Protein AF-A0A661FP72-F1 (afdb_monomer_lite)

Foldseek 3Di:
DVVVVVVVVVVVVVVVPVPPQDFPKDKDWAQWDADPVVRDIDGGWIWIDTPHDTPDTPDPDDDPPD

Sequence (66 aa):
MKNQKLLCALALLCVCIGNQTFADTKVIRASRMIDVTTGELISPASVVVEGNRIVAVNPEVLPAAA

Structure (mmCIF, N/CA/C/O backbone):
data_AF-A0A661FP72-F1
#
_entry.id   AF-A0A661FP72-F1
#
loop_
_atom_site.group_PDB
_atom_site.id
_atom_site.type_symbol
_atom_site.label_atom_id
_atom_site.label_alt_id
_atom_site.label_comp_id
_atom_site.label_asym_id
_atom_site.label_entity_id
_atom_site.label_seq_id
_atom_site.pdbx_PDB_ins_code
_atom_site.Cartn_x
_atom_site.Cartn_y
_atom_site.Cartn_z
_atom_site.occupancy
_atom_site.B_iso_or_equiv
_atom_site.auth_seq_id
_atom_site.auth_comp_id
_atom_site.auth_asym_id
_atom_site.auth_atom_id
_atom_site.pdbx_PDB_model_num
ATOM 1 N N . MET A 1 1 ? 3.903 -8.262 -51.677 1.00 60.31 1 MET A N 1
ATOM 2 C CA . MET A 1 1 ? 3.646 -9.131 -50.496 1.00 60.31 1 MET A CA 1
ATOM 3 C C . MET A 1 1 ? 4.806 -9.215 -49.488 1.00 60.31 1 MET A C 1
ATOM 5 O O . MET A 1 1 ? 4.540 -9.508 -48.330 1.00 60.31 1 MET A O 1
ATOM 9 N N . LYS A 1 2 ? 6.073 -8.965 -49.870 1.00 63.84 2 LYS A N 1
ATOM 10 C CA . LYS A 1 2 ? 7.242 -9.059 -48.965 1.00 63.84 2 LYS A CA 1
ATOM 11 C C . LYS A 1 2 ? 7.279 -7.949 -47.890 1.00 63.84 2 LYS A C 1
ATOM 13 O O . LYS A 1 2 ? 7.606 -8.225 -46.744 1.00 63.84 2 LYS A O 1
ATOM 18 N N . ASN A 1 3 ? 6.819 -6.741 -48.234 1.00 68.06 3 ASN A N 1
ATOM 19 C CA . ASN A 1 3 ? 6.865 -5.559 -47.355 1.00 68.06 3 ASN A CA 1
ATOM 20 C C . ASN A 1 3 ? 5.732 -5.533 -46.308 1.00 68.06 3 ASN A C 1
ATOM 22 O O . ASN A 1 3 ? 5.888 -4.930 -45.254 1.00 68.06 3 ASN A O 1
ATOM 26 N N . GLN A 1 4 ? 4.623 -6.244 -46.561 1.00 76.69 4 GLN A N 1
ATOM 27 C CA . GLN A 1 4 ? 3.491 -6.356 -45.629 1.00 76.69 4 GLN A CA 1
ATOM 28 C C . GLN A 1 4 ? 3.878 -7.133 -44.364 1.00 76.69 4 GLN A C 1
ATOM 30 O O . GLN A 1 4 ? 3.550 -6.729 -43.255 1.00 76.69 4 GLN A O 1
ATOM 35 N N . LYS A 1 5 ? 4.620 -8.238 -44.529 1.00 76.19 5 LYS A N 1
ATOM 36 C CA . LYS A 1 5 ? 5.104 -9.055 -43.406 1.00 76.19 5 LYS A CA 1
ATOM 37 C C . LYS A 1 5 ? 6.095 -8.275 -42.532 1.00 76.19 5 LYS A C 1
ATOM 39 O O . LYS A 1 5 ? 6.082 -8.432 -41.318 1.00 76.19 5 LYS A O 1
ATOM 44 N N . LEU A 1 6 ? 6.901 -7.406 -43.151 1.00 76.69 6 LEU A N 1
ATOM 45 C CA . LEU A 1 6 ? 7.862 -6.540 -42.465 1.00 76.69 6 LEU A CA 1
ATOM 46 C C . LEU A 1 6 ? 7.161 -5.431 -41.658 1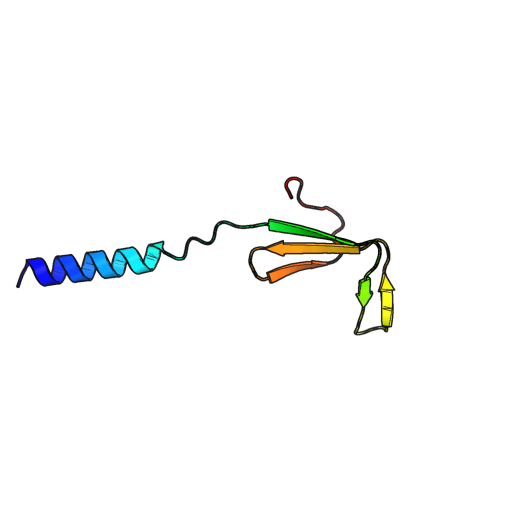.00 76.69 6 LEU A C 1
ATOM 48 O O . LEU A 1 6 ? 7.515 -5.199 -40.507 1.00 76.69 6 LEU A O 1
ATOM 52 N N . LEU A 1 7 ? 6.122 -4.809 -42.229 1.00 79.69 7 LEU A N 1
ATOM 53 C CA . LEU A 1 7 ? 5.282 -3.813 -41.550 1.00 79.69 7 LEU A CA 1
ATOM 54 C C . LEU A 1 7 ? 4.535 -4.402 -40.346 1.00 79.69 7 LEU A C 1
ATOM 56 O O . LEU A 1 7 ? 4.547 -3.806 -39.272 1.00 79.69 7 LEU A O 1
ATOM 60 N N . CYS A 1 8 ? 3.940 -5.591 -40.491 1.00 77.00 8 CYS A N 1
ATOM 61 C CA . CYS A 1 8 ? 3.275 -6.266 -39.374 1.00 77.00 8 CYS A CA 1
ATOM 62 C C . CYS A 1 8 ? 4.260 -6.659 -38.263 1.00 77.00 8 CYS A C 1
ATOM 64 O O . CYS A 1 8 ? 3.931 -6.502 -37.092 1.00 77.00 8 CYS A O 1
ATOM 66 N N . ALA A 1 9 ? 5.467 -7.124 -38.608 1.00 80.94 9 ALA A N 1
ATOM 67 C CA . ALA A 1 9 ? 6.491 -7.468 -37.620 1.00 80.94 9 ALA A CA 1
ATOM 68 C C . ALA A 1 9 ? 6.977 -6.239 -36.830 1.00 80.94 9 ALA A C 1
ATOM 70 O O . ALA A 1 9 ? 7.152 -6.321 -35.616 1.00 80.94 9 ALA A O 1
ATOM 71 N N . LEU A 1 10 ? 7.136 -5.091 -37.497 1.00 80.50 10 LEU A N 1
ATOM 72 C CA . LEU A 1 10 ? 7.536 -3.842 -36.848 1.00 80.50 10 LEU A CA 1
ATOM 73 C C . LEU A 1 10 ? 6.429 -3.286 -35.937 1.00 80.50 10 LEU A C 1
ATOM 75 O O . LEU A 1 10 ? 6.708 -2.854 -34.820 1.00 80.50 10 LEU A O 1
ATOM 79 N N . ALA A 1 11 ? 5.171 -3.349 -36.382 1.00 81.00 11 ALA A N 1
ATOM 80 C CA . ALA A 1 11 ? 4.025 -2.942 -35.573 1.00 81.00 11 ALA A CA 1
ATOM 81 C C . ALA A 1 11 ? 3.870 -3.815 -34.316 1.00 81.00 11 ALA A C 1
ATOM 83 O O . ALA A 1 11 ? 3.620 -3.287 -33.234 1.00 81.00 11 ALA A O 1
ATOM 84 N N . LEU A 1 12 ? 4.083 -5.132 -34.437 1.00 77.00 12 LEU A N 1
ATOM 85 C CA . LEU A 1 12 ? 4.052 -6.049 -33.296 1.00 77.00 12 LEU A CA 1
ATOM 86 C C . LEU A 1 12 ? 5.156 -5.715 -32.283 1.00 77.00 12 LEU A C 1
ATOM 88 O O . LEU A 1 12 ? 4.891 -5.656 -31.088 1.00 77.00 12 LEU A O 1
ATOM 92 N N . LEU A 1 13 ? 6.373 -5.431 -32.761 1.00 75.69 13 LEU A N 1
ATOM 93 C CA . LEU A 1 13 ? 7.513 -5.079 -31.913 1.00 75.69 13 LEU A CA 1
ATOM 94 C C . LEU A 1 13 ? 7.284 -3.776 -31.126 1.00 75.69 13 LEU A C 1
ATOM 96 O O . LEU A 1 13 ? 7.658 -3.697 -29.958 1.00 75.69 13 LEU A O 1
ATOM 100 N N . CYS A 1 14 ? 6.628 -2.776 -31.724 1.00 71.69 14 CYS A N 1
ATOM 101 C CA . CYS A 1 14 ? 6.293 -1.520 -31.042 1.00 71.69 14 CYS A CA 1
ATOM 102 C C . CYS A 1 14 ? 5.307 -1.712 -29.875 1.00 71.69 14 CYS A C 1
ATOM 104 O O . CYS A 1 14 ? 5.456 -1.059 -28.842 1.00 71.69 14 CYS A O 1
ATOM 106 N N . VAL A 1 15 ? 4.338 -2.627 -30.000 1.00 76.25 15 VAL A N 1
ATOM 107 C CA . VAL A 1 15 ? 3.372 -2.933 -28.925 1.00 76.25 15 VAL A CA 1
ATOM 108 C C . VAL A 1 15 ? 4.061 -3.571 -27.712 1.00 76.25 15 VAL A C 1
ATOM 110 O O . VAL A 1 15 ? 3.676 -3.302 -26.577 1.00 76.25 15 VAL A O 1
ATOM 113 N N . CYS A 1 16 ? 5.125 -4.351 -27.923 1.00 67.06 16 CYS A N 1
ATOM 114 C CA . CYS A 1 16 ? 5.884 -4.987 -26.841 1.00 67.06 16 CYS A CA 1
ATOM 115 C C . CYS A 1 16 ? 6.657 -3.984 -25.967 1.00 67.06 16 CYS A C 1
ATOM 117 O O . CYS A 1 16 ? 6.910 -4.255 -24.796 1.00 67.06 16 CYS A O 1
ATOM 119 N N . ILE A 1 17 ? 7.067 -2.846 -26.537 1.00 71.38 17 ILE A N 1
ATOM 120 C CA . ILE A 1 17 ? 7.971 -1.886 -25.880 1.00 71.38 17 ILE A CA 1
ATOM 121 C C . ILE A 1 17 ? 7.187 -0.728 -25.234 1.00 71.38 17 ILE A C 1
ATOM 123 O O . ILE A 1 17 ? 7.686 -0.082 -24.318 1.00 71.38 17 ILE A O 1
ATOM 127 N N . GLY A 1 18 ? 5.938 -0.483 -25.648 1.00 65.19 18 GLY A N 1
ATOM 128 C CA . GLY A 1 18 ? 5.133 0.656 -25.186 1.00 65.19 18 GLY A CA 1
ATOM 129 C C . GLY A 1 18 ? 4.717 0.642 -23.708 1.00 65.19 18 GLY A C 1
ATOM 130 O O . GLY A 1 18 ? 4.311 1.678 -23.195 1.00 65.19 18 GLY A O 1
ATOM 131 N N . ASN A 1 19 ? 4.845 -0.488 -23.007 1.00 61.28 19 ASN A N 1
ATOM 132 C CA . ASN A 1 19 ? 4.434 -0.625 -21.602 1.00 61.28 19 ASN A CA 1
ATOM 133 C C . ASN A 1 19 ? 5.615 -0.603 -20.620 1.00 61.28 19 ASN A C 1
ATOM 135 O O . ASN A 1 19 ? 5.543 -1.206 -19.551 1.00 61.28 19 ASN A O 1
ATOM 139 N N . GLN A 1 20 ? 6.717 0.063 -20.971 1.00 58.78 20 GLN A N 1
ATOM 140 C CA . GLN A 1 20 ? 7.808 0.330 -20.031 1.00 58.78 20 GLN A CA 1
ATOM 141 C C . GLN A 1 20 ? 7.325 1.373 -19.010 1.00 58.78 20 GLN A C 1
ATOM 143 O O . GLN A 1 20 ? 7.592 2.568 -19.132 1.00 58.78 20 GLN A O 1
ATOM 148 N N . THR A 1 21 ? 6.548 0.937 -18.017 1.00 61.47 21 THR A N 1
ATOM 149 C CA . THR A 1 21 ? 6.217 1.765 -16.859 1.00 61.47 21 THR A CA 1
ATOM 150 C C . THR A 1 21 ? 7.486 1.902 -16.031 1.00 61.47 21 THR A C 1
ATOM 152 O O . THR A 1 21 ? 7.871 0.973 -15.321 1.00 61.47 21 THR A O 1
ATOM 155 N N . PHE A 1 22 ? 8.166 3.041 -16.154 1.00 65.75 22 PHE A N 1
ATOM 156 C CA . PHE A 1 22 ? 9.207 3.425 -15.207 1.00 65.75 22 PHE A CA 1
ATOM 157 C C . PHE A 1 22 ? 8.623 3.347 -13.793 1.00 65.75 22 PHE A C 1
ATOM 159 O O . PHE A 1 22 ? 7.486 3.770 -13.572 1.00 65.75 22 PHE A O 1
ATOM 166 N N . ALA A 1 23 ? 9.371 2.751 -12.864 1.00 71.44 23 ALA A N 1
ATOM 167 C CA . ALA A 1 23 ? 8.951 2.592 -11.479 1.00 71.44 23 ALA A CA 1
ATOM 168 C C . ALA A 1 23 ? 8.839 3.974 -10.815 1.00 71.44 23 ALA A C 1
ATOM 170 O O . ALA A 1 23 ? 9.810 4.517 -10.296 1.00 71.44 23 ALA A O 1
ATOM 171 N N . ASP A 1 24 ? 7.653 4.572 -10.903 1.00 85.88 24 ASP A N 1
ATOM 172 C CA . ASP A 1 24 ? 7.286 5.792 -10.194 1.00 85.88 24 ASP A CA 1
ATOM 173 C C . ASP A 1 24 ? 6.970 5.408 -8.745 1.00 85.88 24 ASP A C 1
ATOM 175 O O . ASP A 1 24 ? 5.863 4.957 -8.430 1.00 85.88 24 ASP A O 1
ATOM 179 N N . THR A 1 25 ? 7.987 5.491 -7.887 1.00 91.69 25 THR A N 1
ATOM 180 C CA . THR A 1 25 ? 7.863 5.243 -6.450 1.00 91.69 25 THR A CA 1
ATOM 181 C C . THR A 1 25 ? 7.431 6.527 -5.754 1.00 91.69 25 THR A C 1
ATOM 183 O O . THR A 1 25 ? 8.126 7.539 -5.805 1.00 91.69 25 THR A O 1
ATOM 186 N N . LYS A 1 26 ? 6.293 6.483 -5.061 1.00 93.38 26 LYS A N 1
ATOM 187 C CA . LYS A 1 26 ? 5.769 7.590 -4.256 1.00 93.38 26 LYS A CA 1
ATOM 188 C C . LYS A 1 26 ? 5.695 7.187 -2.794 1.00 93.38 26 LYS A C 1
ATOM 190 O O . LYS A 1 26 ? 5.204 6.108 -2.464 1.00 93.38 26 LYS A O 1
ATOM 195 N N . VAL A 1 27 ? 6.117 8.087 -1.911 1.00 95.25 27 VAL A N 1
ATOM 196 C CA . VAL A 1 27 ? 5.928 7.937 -0.464 1.00 95.25 27 VAL A CA 1
ATOM 197 C C . VAL A 1 27 ? 4.873 8.927 -0.001 1.00 95.25 27 VAL A C 1
ATOM 199 O O . VAL A 1 27 ? 5.103 10.135 0.056 1.00 95.25 27 VAL A O 1
ATOM 202 N N . ILE A 1 28 ? 3.707 8.408 0.365 1.00 95.44 28 ILE A N 1
ATOM 203 C CA . ILE A 1 28 ? 2.641 9.198 0.970 1.00 95.44 28 ILE A CA 1
ATOM 204 C C . ILE A 1 28 ? 2.936 9.286 2.465 1.00 95.44 28 ILE A C 1
ATOM 206 O O . ILE A 1 28 ? 2.953 8.270 3.159 1.00 95.44 28 ILE A O 1
ATOM 210 N N . ARG A 1 29 ? 3.171 10.502 2.961 1.00 96.06 29 ARG A N 1
ATOM 211 C CA . ARG A 1 29 ? 3.366 10.786 4.388 1.00 96.06 29 ARG A CA 1
ATOM 212 C C . ARG A 1 29 ? 2.118 11.450 4.942 1.00 96.06 29 ARG A C 1
ATOM 214 O O . ARG A 1 29 ? 1.636 12.429 4.376 1.00 96.06 29 ARG A O 1
ATOM 221 N N . ALA A 1 30 ? 1.622 10.944 6.060 1.00 96.19 30 ALA A N 1
ATOM 222 C CA . ALA A 1 30 ? 0.445 11.477 6.722 1.00 96.19 30 ALA A CA 1
ATOM 223 C C . ALA A 1 30 ? 0.665 11.536 8.233 1.00 96.19 30 ALA A C 1
ATOM 225 O O . ALA A 1 30 ? 1.390 10.729 8.815 1.00 96.19 30 ALA A O 1
ATOM 226 N N . SER A 1 31 ? -0.004 12.479 8.895 1.00 98.00 31 SER A N 1
ATOM 227 C CA . SER A 1 31 ? 0.030 12.535 10.357 1.00 98.00 31 SER A CA 1
ATOM 228 C C . SER A 1 31 ? -0.616 11.303 10.989 1.00 98.00 31 SER A C 1
ATOM 230 O O . SER A 1 31 ? -0.194 10.897 12.061 1.00 98.00 31 SER A O 1
ATOM 232 N N . ARG A 1 32 ? -1.643 10.723 10.352 1.00 97.62 32 ARG A N 1
ATOM 233 C CA . ARG A 1 32 ? -2.366 9.550 10.860 1.00 97.62 32 ARG A CA 1
ATOM 234 C C . ARG A 1 32 ? -3.067 8.764 9.746 1.00 97.62 32 ARG A C 1
ATOM 236 O O . ARG A 1 32 ? -3.389 9.345 8.711 1.00 97.62 32 ARG A O 1
ATOM 243 N N . MET A 1 33 ? -3.347 7.487 9.994 1.00 97.69 33 MET A N 1
ATOM 244 C CA . MET A 1 33 ? -4.116 6.567 9.142 1.00 97.69 33 MET A CA 1
ATOM 245 C C . MET A 1 33 ? -5.038 5.715 10.023 1.00 97.69 33 MET A C 1
ATOM 247 O O . MET A 1 33 ? -4.684 5.431 11.159 1.00 97.69 33 MET A O 1
ATOM 251 N N . ILE A 1 34 ? -6.203 5.304 9.523 1.00 97.69 34 ILE A N 1
ATOM 252 C CA . ILE A 1 34 ? -7.072 4.341 10.213 1.00 97.69 34 ILE A CA 1
ATOM 253 C C . ILE A 1 34 ? -6.865 2.937 9.635 1.00 97.69 34 ILE A C 1
ATOM 255 O O . ILE A 1 34 ? -6.913 2.765 8.416 1.00 97.69 34 ILE A O 1
ATOM 259 N N . ASP A 1 35 ? -6.643 1.943 10.492 1.00 96.88 35 ASP A N 1
ATOM 260 C CA . ASP A 1 35 ? -6.789 0.538 10.120 1.00 96.88 35 ASP A CA 1
ATOM 261 C C . ASP A 1 35 ? -8.282 0.203 10.116 1.00 96.88 35 ASP A C 1
ATOM 263 O O . ASP A 1 35 ? -8.945 0.176 11.151 1.00 96.88 35 ASP A O 1
ATOM 267 N N . VAL A 1 36 ? -8.832 -0.027 8.928 1.00 97.06 36 VAL A N 1
ATOM 268 C CA . VAL A 1 36 ? -10.263 -0.303 8.740 1.00 97.06 36 VA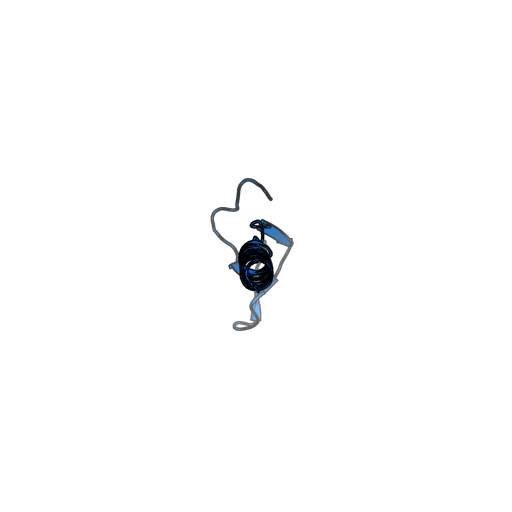L A CA 1
ATOM 269 C C . VAL A 1 36 ? -10.685 -1.686 9.240 1.00 97.06 36 VAL A C 1
ATOM 271 O O . VAL A 1 36 ? -11.879 -1.936 9.386 1.00 97.06 36 VAL A O 1
ATOM 274 N N . THR A 1 37 ? -9.730 -2.581 9.496 1.00 97.50 37 THR A N 1
ATOM 275 C CA . THR A 1 37 ?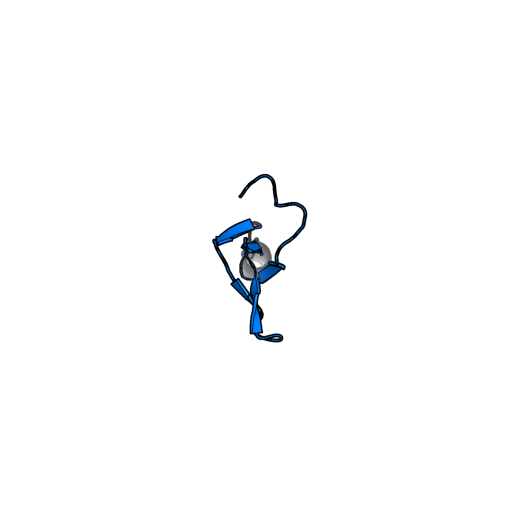 -9.992 -3.933 10.004 1.00 97.50 37 THR A CA 1
ATOM 276 C C . THR A 1 37 ? -10.188 -3.911 11.514 1.00 97.50 37 THR A C 1
ATOM 278 O O . THR A 1 37 ? -11.099 -4.555 12.029 1.00 97.50 37 THR A O 1
ATOM 281 N N . THR A 1 38 ? -9.335 -3.169 12.225 1.00 97.50 38 THR A N 1
ATOM 282 C CA . THR A 1 38 ? -9.320 -3.112 13.697 1.00 97.50 38 THR A CA 1
ATOM 283 C C . THR A 1 38 ? -10.019 -1.873 14.259 1.00 97.50 38 THR A C 1
ATOM 285 O O . THR A 1 38 ? -10.440 -1.877 15.414 1.00 97.50 38 THR A O 1
ATOM 288 N N . GLY A 1 39 ? -10.157 -0.815 13.457 1.00 97.44 39 GLY A N 1
ATOM 289 C CA . GLY A 1 39 ? -10.615 0.506 13.889 1.00 97.44 39 GLY A CA 1
ATOM 290 C C . GLY A 1 39 ? -9.524 1.355 14.553 1.00 97.44 39 GLY A C 1
ATOM 291 O O . GLY A 1 39 ? -9.826 2.437 15.058 1.00 97.44 39 GLY A O 1
ATOM 292 N N . GLU A 1 40 ? -8.271 0.893 14.576 1.00 97.94 40 GLU A N 1
ATOM 293 C CA . GLU A 1 40 ? -7.166 1.600 15.223 1.00 97.94 40 GLU A CA 1
ATOM 294 C C . GLU A 1 40 ? -6.701 2.815 14.407 1.00 97.94 40 GLU A C 1
ATOM 296 O O . GLU A 1 40 ? -6.556 2.759 13.185 1.00 97.94 40 GLU A O 1
ATOM 301 N N . LEU A 1 41 ? -6.428 3.929 15.091 1.00 97.94 41 LEU A N 1
ATOM 302 C CA . LEU A 1 41 ? -5.842 5.123 14.488 1.00 97.94 41 LEU A CA 1
ATOM 303 C C . LEU A 1 41 ? -4.319 5.119 14.684 1.00 97.94 41 LEU A C 1
ATOM 305 O O . LEU A 1 41 ? -3.825 5.381 15.777 1.00 97.94 41 LEU A O 1
ATOM 309 N N . ILE A 1 42 ? -3.578 4.878 13.607 1.00 97.19 42 ILE A N 1
ATOM 310 C CA . ILE A 1 42 ? -2.119 4.741 13.595 1.00 97.19 42 ILE A CA 1
ATOM 311 C C . ILE A 1 42 ? -1.462 6.092 13.289 1.00 97.19 42 ILE A C 1
ATOM 313 O O . ILE A 1 42 ? -1.838 6.774 12.331 1.00 97.19 42 ILE A O 1
ATOM 317 N N . SER A 1 43 ? -0.462 6.480 14.087 1.00 96.50 43 SER A N 1
ATOM 318 C CA . SER A 1 43 ? 0.275 7.744 13.959 1.00 96.50 43 SER A CA 1
ATOM 319 C C . SER A 1 43 ? 1.738 7.584 14.405 1.00 96.50 43 SER A C 1
ATOM 321 O O . SER A 1 43 ? 1.961 7.073 15.502 1.00 96.50 43 SER A O 1
ATOM 323 N N . PRO A 1 44 ? 2.730 8.096 13.650 1.00 95.69 44 PRO A N 1
ATOM 324 C CA . PRO A 1 44 ? 2.621 8.647 12.296 1.00 95.69 44 PRO A CA 1
ATOM 325 C C . PRO A 1 44 ? 2.356 7.551 11.253 1.00 95.69 44 PRO A C 1
ATOM 327 O O . PRO A 1 44 ? 2.510 6.366 11.542 1.00 95.69 44 PRO A O 1
ATOM 330 N N . ALA A 1 45 ? 1.963 7.942 10.037 1.00 97.06 45 ALA A N 1
ATOM 331 C CA . ALA A 1 45 ? 1.671 6.989 8.971 1.00 97.06 45 ALA A CA 1
ATOM 332 C C . ALA A 1 45 ? 2.442 7.284 7.676 1.00 97.06 45 ALA A C 1
ATOM 334 O O . ALA A 1 45 ? 2.604 8.436 7.258 1.00 97.06 45 ALA A O 1
ATOM 335 N N . SER A 1 46 ? 2.891 6.218 7.019 1.00 96.81 46 SER A N 1
ATOM 336 C CA . SER A 1 46 ? 3.531 6.254 5.708 1.00 96.81 46 SER A CA 1
ATOM 337 C C . SER A 1 46 ? 3.071 5.091 4.834 1.00 96.81 46 SER A C 1
ATOM 339 O O . SER A 1 46 ? 2.850 3.980 5.314 1.00 96.81 46 SER A O 1
ATOM 341 N N . VAL A 1 47 ? 2.919 5.348 3.538 1.00 96.88 47 VAL A N 1
ATOM 342 C CA . VAL A 1 47 ? 2.549 4.337 2.541 1.00 96.88 47 VAL A CA 1
ATOM 343 C C . VAL A 1 47 ? 3.466 4.487 1.337 1.00 96.88 47 VAL A C 1
ATOM 345 O O . VAL A 1 47 ? 3.640 5.595 0.825 1.00 96.88 47 VAL A O 1
ATOM 348 N N . VAL A 1 48 ? 4.045 3.378 0.886 1.00 96.25 48 VAL A N 1
ATOM 349 C CA . VAL A 1 48 ? 4.871 3.324 -0.323 1.00 96.25 48 VAL A CA 1
ATOM 350 C C . VAL A 1 48 ? 4.023 2.779 -1.464 1.00 96.25 48 VAL A C 1
ATOM 352 O O . VAL A 1 48 ? 3.422 1.705 -1.352 1.00 96.25 48 VAL A O 1
ATOM 355 N N . VAL A 1 49 ? 3.976 3.533 -2.557 1.00 94.88 49 VAL A N 1
ATOM 356 C CA . VAL A 1 49 ? 3.230 3.208 -3.772 1.00 94.88 49 VAL A CA 1
ATOM 357 C C . VAL A 1 49 ? 4.211 3.095 -4.930 1.00 94.88 49 VAL A C 1
ATOM 359 O O . VAL A 1 49 ? 5.024 3.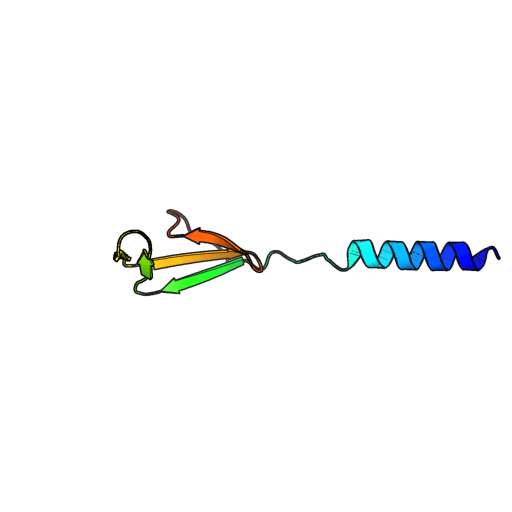991 -5.129 1.00 94.88 49 VAL A O 1
ATOM 362 N N . GLU A 1 50 ? 4.118 2.021 -5.704 1.00 92.31 50 GLU A N 1
ATOM 363 C CA . GLU A 1 50 ? 4.839 1.858 -6.968 1.00 92.31 50 GLU A CA 1
ATOM 364 C C . GLU A 1 50 ? 3.825 1.805 -8.110 1.00 92.31 50 GLU A C 1
ATOM 366 O O . GLU A 1 50 ? 2.979 0.902 -8.177 1.00 92.31 50 GLU A O 1
ATOM 371 N N . GLY A 1 51 ? 3.863 2.808 -8.990 1.00 89.75 51 GLY A N 1
ATOM 372 C CA . GLY A 1 51 ? 2.858 2.983 -10.036 1.00 89.75 51 GLY A CA 1
ATOM 373 C C . GLY A 1 51 ? 1.444 3.075 -9.449 1.00 89.75 51 GLY A C 1
ATOM 374 O O . GLY A 1 51 ? 1.102 4.050 -8.787 1.00 89.75 51 GLY A O 1
ATOM 375 N N . ASN A 1 52 ? 0.631 2.036 -9.664 1.00 90.44 52 ASN A N 1
ATOM 376 C CA . ASN A 1 52 ? -0.767 1.970 -9.212 1.00 90.44 52 ASN A CA 1
ATOM 377 C C . ASN A 1 52 ? -0.983 0.998 -8.040 1.00 90.44 52 ASN A C 1
ATOM 379 O O . ASN A 1 52 ? -2.112 0.565 -7.797 1.00 90.44 52 ASN A O 1
ATOM 383 N N . ARG A 1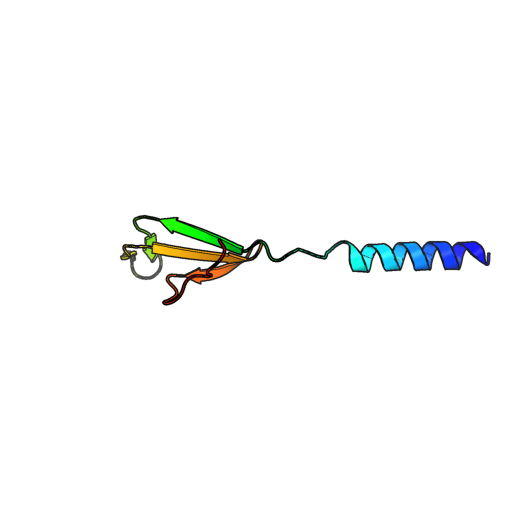 53 ? 0.085 0.595 -7.343 1.00 93.44 53 ARG A N 1
ATOM 384 C CA . ARG A 1 53 ? 0.024 -0.444 -6.310 1.00 93.44 53 ARG A CA 1
ATOM 385 C C . ARG A 1 53 ? 0.667 0.014 -5.008 1.00 93.44 53 ARG A C 1
ATOM 387 O O . ARG A 1 53 ? 1.794 0.492 -5.005 1.00 93.44 53 ARG A O 1
ATOM 394 N N . ILE A 1 54 ? -0.027 -0.201 -3.890 1.00 95.56 54 ILE A N 1
ATOM 395 C CA . ILE A 1 54 ? 0.576 -0.097 -2.556 1.00 95.56 54 ILE A CA 1
ATOM 396 C C . ILE A 1 54 ? 1.503 -1.298 -2.365 1.00 95.56 54 ILE A C 1
ATOM 398 O O . ILE A 1 54 ? 1.053 -2.443 -2.459 1.00 95.56 54 ILE A O 1
ATOM 402 N N . VAL A 1 55 ? 2.782 -1.036 -2.106 1.00 96.19 55 VAL A N 1
ATOM 403 C CA . VAL A 1 55 ? 3.800 -2.080 -1.899 1.00 96.19 55 VAL A CA 1
ATOM 404 C C . VAL A 1 55 ? 4.206 -2.223 -0.436 1.00 96.19 55 VAL A C 1
ATOM 406 O O . VAL A 1 55 ? 4.610 -3.307 -0.026 1.00 96.19 55 VAL A O 1
ATOM 409 N N . ALA A 1 56 ? 4.044 -1.168 0.368 1.00 96.69 56 ALA A N 1
ATOM 410 C CA . ALA A 1 56 ? 4.263 -1.221 1.809 1.00 96.69 56 ALA A CA 1
ATOM 411 C C . ALA A 1 56 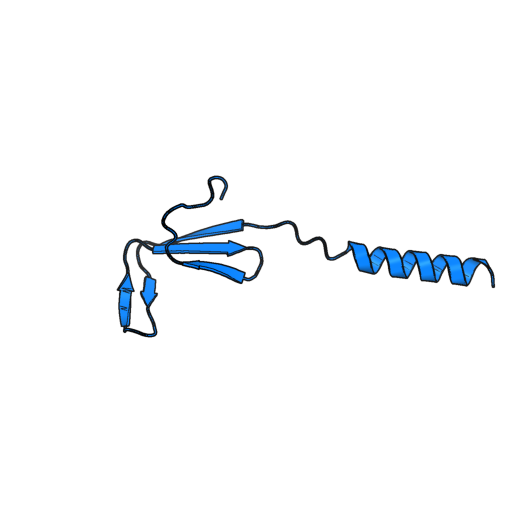? 3.401 -0.196 2.555 1.00 96.69 56 ALA A C 1
ATOM 413 O O . ALA A 1 56 ? 3.151 0.908 2.065 1.00 96.69 56 ALA A O 1
ATOM 414 N N . VAL A 1 57 ? 2.997 -0.555 3.770 1.00 96.50 57 VAL A N 1
ATOM 415 C CA . VAL A 1 57 ? 2.296 0.313 4.723 1.00 96.50 57 VAL A CA 1
ATOM 416 C C . VAL A 1 57 ? 3.110 0.322 6.011 1.00 96.50 57 VAL A C 1
ATOM 418 O O . VAL A 1 57 ? 3.411 -0.744 6.538 1.00 96.50 57 VAL A O 1
ATOM 421 N N . ASN A 1 58 ? 3.493 1.509 6.484 1.00 95.75 58 ASN A N 1
ATOM 422 C CA . ASN A 1 58 ? 4.394 1.718 7.622 1.00 95.75 58 ASN A CA 1
ATOM 423 C C . ASN A 1 58 ? 5.646 0.815 7.622 1.00 95.75 58 ASN A C 1
ATOM 425 O O . ASN A 1 58 ? 5.906 0.139 8.619 1.00 95.75 58 ASN A O 1
ATOM 429 N N . PRO A 1 59 ? 6.432 0.775 6.527 1.00 95.44 59 PRO A N 1
ATOM 430 C CA . PRO A 1 59 ? 7.694 0.047 6.544 1.00 95.44 59 PRO A CA 1
ATOM 431 C C . PRO A 1 59 ? 8.675 0.688 7.534 1.00 95.44 59 PRO A C 1
ATOM 433 O O . PRO A 1 59 ? 8.694 1.906 7.707 1.00 95.44 59 PRO A O 1
ATOM 436 N N . GLU A 1 60 ? 9.537 -0.132 8.134 1.00 94.44 60 GLU A N 1
ATOM 437 C CA . GLU A 1 60 ? 10.597 0.331 9.041 1.00 94.44 60 GLU A CA 1
ATOM 438 C C . GLU A 1 60 ? 11.592 1.269 8.337 1.00 94.44 60 GLU A C 1
ATOM 440 O O . GLU A 1 60 ? 12.069 2.242 8.920 1.00 94.44 60 GLU A O 1
ATOM 445 N N . VAL A 1 61 ? 11.866 1.006 7.054 1.00 92.81 61 VAL A N 1
ATOM 446 C CA . VAL A 1 61 ? 12.778 1.795 6.221 1.00 92.81 61 VAL A CA 1
ATOM 447 C C . VAL A 1 61 ? 12.026 2.328 5.007 1.00 92.81 61 VAL A C 1
ATOM 449 O O . VAL A 1 61 ? 11.416 1.569 4.254 1.00 92.81 61 VAL A O 1
ATOM 452 N N . LEU A 1 62 ? 12.091 3.644 4.802 1.00 91.94 62 LEU A N 1
ATOM 453 C CA . LEU A 1 62 ? 11.540 4.296 3.616 1.00 91.94 62 LEU A CA 1
ATOM 454 C C . LEU A 1 62 ? 12.564 4.316 2.470 1.00 91.94 62 LEU A C 1
ATOM 456 O O . LEU A 1 62 ? 13.764 4.437 2.731 1.00 91.94 62 LEU A O 1
ATOM 460 N N . PRO A 1 63 ? 12.113 4.267 1.203 1.00 88.94 63 PRO A N 1
ATOM 461 C CA . PRO A 1 63 ? 12.978 4.515 0.056 1.00 88.94 63 PRO A CA 1
ATOM 462 C C . PRO A 1 63 ? 13.687 5.870 0.185 1.00 88.94 63 PRO A C 1
ATOM 464 O O . PRO A 1 63 ? 13.071 6.873 0.546 1.00 88.94 63 PRO A O 1
ATOM 467 N N . ALA A 1 64 ? 14.987 5.895 -0.109 1.00 77.81 64 ALA A N 1
ATOM 468 C CA . ALA A 1 64 ? 15.819 7.090 0.044 1.00 77.81 64 ALA A CA 1
ATOM 469 C C . ALA A 1 64 ? 15.485 8.203 -0.968 1.00 77.81 64 ALA A C 1
ATOM 471 O O . ALA A 1 64 ? 15.751 9.372 -0.701 1.00 77.81 64 ALA A O 1
ATOM 472 N N . ALA A 1 65 ? 14.910 7.837 -2.117 1.00 63.84 65 ALA A N 1
ATOM 473 C CA . ALA A 1 65 ? 14.478 8.747 -3.168 1.00 63.84 65 ALA A CA 1
ATOM 474 C C . ALA A 1 65 ? 12.955 8.649 -3.302 1.00 63.84 65 ALA A C 1
ATOM 476 O O . ALA A 1 65 ? 12.442 7.637 -3.778 1.00 63.84 65 ALA A O 1
ATOM 477 N N . ALA A 1 66 ? 12.250 9.673 -2.833 1.00 54.94 66 ALA A N 1
ATOM 478 C CA . ALA A 1 66 ? 10.810 9.835 -2.984 1.00 54.94 66 ALA A CA 1
ATOM 479 C C . ALA A 1 66 ? 10.483 11.315 -3.172 1.00 54.94 66 ALA A C 1
ATOM 481 O O . ALA A 1 66 ? 11.166 12.139 -2.519 1.00 54.94 66 ALA A O 1
#

Radius of gyration: 21.19 Å; chains: 1; bounding box: 26×22×66 Å

pLDDT: mean 85.59, std 13.04, range [54.94, 98.0]

Secondary structure (DSSP, 8-state):
-HHHHHHHHHHHHHHHHTT-----EEEEEES-EE-TTT--EESSEEEEEETTEEEEES-SS--S--